Protein AF-T1AAR4-F1 (afdb_monomer_lite)

Organism: NCBI:txid410659

Sequence (119 aa):
MTLEQSAVFPPRRPWPDDFPPVAIHADESRVKQHPAYPAAKSGDADAALQLVQDTLALSAVESLRRLLGTARPVLVSAHALEQVGVNAIPEALADELGQLLDLPVDSSVVQTNVVSHTS

Secondary structure (DSSP, 8-state):
--------PPPPPPPPTTPPPPP--S-HHHHHTSTTHHHHHTT-HHHHHHHHHHH--HHHHHHHHHHHTT--PPEE--EEEETTEE--HHHHHHHHHHHHHT--EE---EE--------

Foldseek 3Di:
DDDDDPDDDDDDDDDPPPHFDDFDQFDPVLLCPDPLNVVLQLPDQVSLLVSCVVTGDPVSLVVVLVSCPPNADEQEFAWEQDPRHINNNSVSNSVVSCVSNVHHYDDPDYDDDPPPPDD

Radius of gyration: 17.45 Å; chains: 1; bounding box: 30×52×43 Å

pLDDT: mean 82.63, std 16.76, range [38.75, 97.94]

Structure (mmCIF, N/CA/C/O backbone):
data_AF-T1AAR4-F1
#
_entry.id   AF-T1AAR4-F1
#
loop_
_atom_site.group_PDB
_atom_site.id
_atom_site.type_symbol
_atom_site.label_atom_id
_atom_site.label_alt_id
_atom_site.label_comp_id
_atom_site.label_asym_id
_atom_site.label_entity_id
_atom_site.label_seq_id
_atom_site.pdbx_PDB_ins_code
_atom_site.Cartn_x
_atom_site.Cartn_y
_atom_site.Cartn_z
_atom_site.occupancy
_atom_site.B_iso_or_equiv
_atom_site.auth_seq_id
_atom_site.auth_comp_id
_atom_site.auth_asym_id
_atom_site.auth_atom_id
_atom_site.pdbx_PDB_model_num
ATOM 1 N N . MET A 1 1 ? -4.392 41.352 -30.023 1.00 38.75 1 MET A N 1
ATOM 2 C CA . MET A 1 1 ? -5.037 41.412 -28.697 1.00 38.75 1 MET A CA 1
ATOM 3 C C . MET A 1 1 ? -5.198 39.974 -28.242 1.00 38.75 1 MET A C 1
ATOM 5 O O . MET A 1 1 ? -6.106 39.298 -28.701 1.00 38.75 1 MET A O 1
ATOM 9 N N . THR A 1 2 ? -4.216 39.467 -27.501 1.00 40.66 2 THR A N 1
ATOM 10 C CA . THR A 1 2 ? -4.139 38.058 -27.092 1.00 40.66 2 THR A CA 1
ATOM 11 C C . THR A 1 2 ? -4.799 37.941 -25.725 1.00 40.66 2 THR A C 1
ATOM 13 O O . THR A 1 2 ? -4.446 38.690 -24.818 1.00 40.66 2 THR A O 1
ATOM 16 N N . LEU A 1 3 ? -5.806 37.079 -25.599 1.00 48.31 3 LEU A N 1
ATOM 17 C CA . LEU A 1 3 ? -6.459 36.801 -24.324 1.00 48.31 3 LEU A CA 1
ATOM 18 C C . LEU A 1 3 ? -5.558 35.851 -23.529 1.00 48.31 3 LEU A C 1
ATOM 20 O O . LEU A 1 3 ? -5.436 34.680 -23.877 1.00 48.31 3 LEU A O 1
ATOM 24 N N . GLU A 1 4 ? -4.918 36.372 -22.485 1.00 53.75 4 GLU A N 1
ATOM 25 C CA . GLU A 1 4 ? -4.251 35.575 -21.453 1.00 53.75 4 GLU A CA 1
ATOM 26 C C . GLU A 1 4 ? -5.325 34.773 -20.707 1.00 53.75 4 GLU A C 1
ATOM 28 O O . GLU A 1 4 ? -6.135 35.323 -19.958 1.00 53.75 4 GLU A O 1
ATOM 33 N N . GLN A 1 5 ? -5.383 33.467 -20.954 1.00 53.44 5 GLN A N 1
ATOM 34 C CA . GLN A 1 5 ? -6.289 32.569 -20.251 1.00 53.44 5 GLN A CA 1
ATOM 35 C C . GLN A 1 5 ? -5.655 32.240 -18.893 1.00 53.44 5 GLN A C 1
ATOM 37 O O . GLN A 1 5 ? -4.749 31.415 -18.804 1.00 53.44 5 GLN A O 1
ATOM 42 N N . SER A 1 6 ? -6.082 32.928 -17.832 1.00 56.31 6 SER A N 1
ATOM 43 C CA . SER A 1 6 ? -5.630 32.626 -16.471 1.00 56.31 6 SER A CA 1
ATOM 44 C C . SER A 1 6 ? -6.039 31.199 -16.102 1.00 56.31 6 SER A C 1
ATOM 46 O O . SER A 1 6 ? -7.222 30.860 -16.159 1.00 56.31 6 SER A O 1
ATOM 48 N N . ALA A 1 7 ? -5.072 30.359 -15.729 1.00 62.66 7 ALA A N 1
ATOM 49 C CA . ALA A 1 7 ? -5.337 28.998 -15.282 1.00 62.66 7 ALA A CA 1
ATOM 50 C C . ALA A 1 7 ? -6.224 29.029 -14.026 1.00 62.66 7 ALA A C 1
ATOM 52 O O . ALA A 1 7 ? -5.788 29.420 -12.943 1.00 62.66 7 ALA A O 1
ATOM 53 N N . VAL A 1 8 ? -7.491 28.642 -14.174 1.00 68.94 8 VAL A N 1
ATOM 54 C CA . VAL A 1 8 ? -8.408 28.475 -13.044 1.00 68.94 8 VAL A CA 1
ATOM 55 C C . VAL A 1 8 ? -8.043 27.163 -12.363 1.00 68.94 8 VAL A C 1
ATOM 57 O O . VAL A 1 8 ? -8.395 26.085 -12.836 1.00 68.94 8 VAL A O 1
ATOM 60 N N . PHE A 1 9 ? -7.304 27.241 -11.258 1.00 68.75 9 PHE A N 1
ATOM 61 C CA . PHE A 1 9 ? -7.076 26.069 -10.423 1.00 68.75 9 PHE A CA 1
ATOM 62 C C . PHE A 1 9 ? -8.398 25.654 -9.765 1.00 68.75 9 PHE A C 1
ATOM 64 O O . PHE A 1 9 ? -9.102 26.515 -9.226 1.00 68.75 9 PHE A O 1
ATOM 71 N N . PRO A 1 10 ? -8.752 24.358 -9.768 1.00 70.50 10 PRO A N 1
ATOM 72 C CA . PRO A 1 10 ? -9.908 23.893 -9.019 1.00 70.50 10 PRO A CA 1
ATOM 73 C C . PRO A 1 10 ? -9.718 24.232 -7.527 1.00 70.50 10 PRO A C 1
ATOM 75 O O . PRO A 1 10 ? -8.614 24.056 -6.996 1.00 70.50 10 PRO A O 1
ATOM 78 N N . PRO A 1 11 ? -10.759 24.734 -6.837 1.00 78.94 11 PRO A N 1
ATOM 79 C CA . PRO A 1 11 ? -10.653 25.102 -5.432 1.00 78.94 11 PRO A CA 1
ATOM 80 C C . PRO A 1 11 ? -10.297 23.869 -4.596 1.00 78.94 11 PRO A C 1
ATOM 82 O O . PRO A 1 11 ? -11.011 22.866 -4.608 1.00 78.94 11 PRO A O 1
ATOM 85 N N . ARG A 1 12 ? -9.186 23.941 -3.854 1.00 79.25 12 ARG A N 1
ATOM 86 C CA . ARG A 1 12 ? -8.817 22.906 -2.882 1.00 79.25 12 ARG A CA 1
ATOM 87 C C . ARG A 1 12 ? -9.673 23.088 -1.635 1.00 79.25 12 ARG A C 1
ATOM 89 O O . ARG A 1 12 ? -9.711 24.185 -1.080 1.00 79.25 12 ARG A O 1
ATOM 96 N N . ARG A 1 13 ? -10.340 22.030 -1.171 1.00 80.00 13 ARG A N 1
ATOM 97 C CA . ARG A 1 13 ? -10.918 22.041 0.177 1.00 80.00 13 ARG A CA 1
ATOM 98 C C . ARG A 1 13 ? -9.817 21.744 1.197 1.00 80.00 13 ARG A C 1
ATOM 100 O O . ARG A 1 13 ? -9.022 20.839 0.940 1.00 80.00 13 ARG A O 1
ATOM 107 N N . PRO A 1 14 ? -9.751 22.475 2.323 1.00 84.56 14 PRO A N 1
ATOM 108 C CA . PRO A 1 14 ? -8.906 22.060 3.431 1.00 84.56 14 PRO A CA 1
ATOM 109 C C . PRO A 1 14 ? -9.378 20.694 3.938 1.00 84.56 14 PRO A C 1
ATOM 111 O O . PRO A 1 14 ? -10.570 20.377 3.872 1.00 84.56 14 PRO A O 1
ATOM 114 N N . TRP A 1 15 ? -8.437 19.896 4.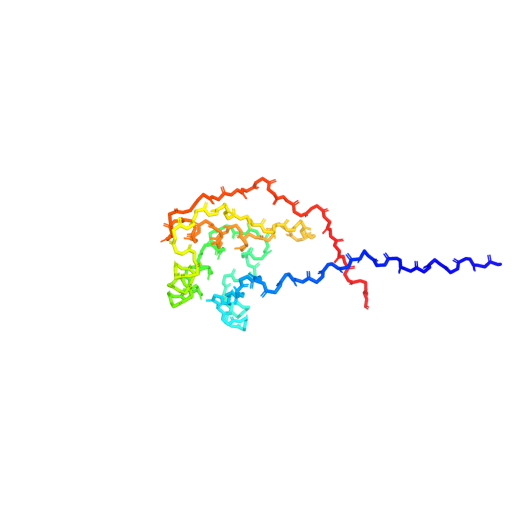433 1.00 86.19 15 TRP A N 1
ATOM 115 C CA . TRP A 1 15 ? -8.783 18.699 5.186 1.00 86.19 15 TRP A CA 1
ATOM 116 C C . TRP A 1 15 ? -9.569 19.107 6.442 1.00 86.19 15 TRP A C 1
ATOM 118 O O . TRP A 1 15 ? -9.231 20.129 7.043 1.00 86.19 15 TRP A O 1
ATOM 128 N N . PRO A 1 16 ? -10.612 18.356 6.826 1.00 89.88 16 PRO A N 1
ATOM 129 C CA . PRO A 1 16 ? -11.253 18.523 8.126 1.00 89.88 16 PRO A CA 1
ATOM 130 C C . PRO A 1 16 ? -10.248 18.375 9.277 1.00 89.88 16 PRO A C 1
ATOM 132 O O . PRO A 1 16 ? -9.262 17.649 9.140 1.00 89.88 16 PRO A O 1
ATOM 135 N N . ASP A 1 17 ? -10.515 19.015 10.418 1.00 89.19 17 ASP A N 1
ATOM 136 C CA . ASP A 1 17 ? -9.656 18.911 11.611 1.00 89.19 17 ASP A CA 1
ATOM 137 C C . ASP A 1 17 ? -9.537 17.463 12.130 1.00 89.19 17 ASP A C 1
ATOM 139 O O . ASP A 1 17 ? -8.547 17.106 12.764 1.00 89.19 17 ASP A O 1
ATOM 143 N N . ASP A 1 18 ? -10.533 16.622 11.843 1.00 87.00 18 ASP A N 1
ATOM 144 C CA . ASP A 1 18 ? -10.610 15.204 12.200 1.00 87.00 18 ASP A CA 1
ATOM 145 C C . ASP A 1 18 ? -10.176 14.258 11.066 1.00 87.00 18 ASP A C 1
ATOM 147 O O . ASP A 1 18 ? -10.440 13.055 11.119 1.00 87.00 18 ASP A O 1
ATOM 151 N N . PHE A 1 19 ? -9.495 14.771 10.035 1.00 84.62 19 PHE A N 1
ATOM 152 C CA . PHE A 1 19 ? -8.971 13.921 8.972 1.00 84.62 19 PHE A CA 1
ATOM 153 C C . PHE A 1 19 ? -7.961 12.899 9.530 1.00 84.62 19 PHE A C 1
ATOM 155 O O . PHE A 1 19 ? -7.034 13.281 10.254 1.00 84.62 19 PHE A O 1
ATOM 162 N N . PRO A 1 20 ? -8.101 11.597 9.211 1.00 81.56 20 PRO A N 1
ATOM 163 C CA . PRO A 1 20 ? -7.227 10.576 9.765 1.00 81.56 20 PRO A CA 1
ATOM 164 C C . PRO A 1 20 ? -5.764 10.772 9.330 1.00 81.56 20 PRO A C 1
ATOM 166 O O . PRO A 1 20 ? -5.494 11.246 8.223 1.00 81.56 20 PRO A O 1
ATOM 169 N N . PRO A 1 21 ? -4.795 10.355 10.163 1.00 82.38 21 PRO A N 1
ATOM 170 C CA . PRO A 1 21 ? -3.393 10.304 9.774 1.00 82.38 21 PRO A CA 1
ATOM 171 C C . PRO A 1 21 ? -3.163 9.537 8.466 1.00 82.38 21 PRO A C 1
ATOM 173 O O . PRO A 1 21 ? -3.767 8.493 8.221 1.00 82.38 21 PRO A O 1
ATOM 176 N N . VAL A 1 22 ? -2.218 10.021 7.660 1.00 84.00 22 VAL A N 1
ATOM 177 C CA . VAL A 1 22 ? -1.740 9.316 6.464 1.00 84.00 22 VAL A CA 1
ATOM 178 C C . VAL A 1 22 ? -0.692 8.280 6.873 1.00 84.00 22 VAL A C 1
ATOM 180 O O . VAL A 1 22 ? 0.253 8.600 7.594 1.00 84.00 22 VAL A O 1
ATOM 183 N N . ALA A 1 23 ? -0.835 7.045 6.388 1.00 84.19 23 ALA A N 1
ATOM 184 C CA . ALA A 1 23 ? 0.139 5.979 6.600 1.00 84.19 23 ALA A CA 1
ATOM 185 C C . ALA A 1 23 ? 1.079 5.847 5.393 1.00 84.19 23 ALA A C 1
ATOM 187 O O . ALA A 1 23 ? 0.633 5.631 4.267 1.00 84.19 23 ALA A O 1
ATOM 188 N N . ILE A 1 24 ? 2.388 5.931 5.637 1.00 87.19 24 ILE A N 1
ATOM 189 C CA . ILE A 1 24 ? 3.422 5.615 4.644 1.00 87.19 24 ILE A CA 1
ATOM 190 C C . ILE A 1 24 ? 3.849 4.164 4.877 1.00 87.19 24 ILE A C 1
ATOM 192 O O . ILE A 1 24 ? 4.398 3.842 5.930 1.00 87.19 24 ILE A O 1
ATOM 196 N N . HIS A 1 25 ? 3.554 3.282 3.921 1.00 88.56 25 HIS A N 1
ATOM 197 C CA . HIS A 1 25 ? 3.744 1.836 4.088 1.00 88.56 25 HIS A CA 1
ATOM 198 C C . HIS A 1 25 ? 5.181 1.357 3.846 1.00 88.56 25 HIS A C 1
ATOM 200 O O . HIS A 1 25 ? 5.560 0.291 4.329 1.00 88.56 25 HIS A O 1
ATOM 206 N N . ALA A 1 26 ? 5.965 2.138 3.102 1.00 89.06 26 ALA A N 1
ATOM 207 C CA . ALA A 1 26 ? 7.339 1.832 2.740 1.00 89.06 26 ALA A CA 1
ATOM 208 C C . ALA A 1 26 ? 8.127 3.119 2.467 1.00 89.06 26 ALA A C 1
ATOM 210 O O . ALA A 1 26 ? 7.559 4.148 2.099 1.00 89.06 26 ALA A O 1
ATOM 211 N N . ASP A 1 27 ? 9.447 3.042 2.619 1.00 90.56 27 ASP A N 1
ATOM 212 C CA . ASP A 1 27 ? 10.355 4.085 2.149 1.00 90.56 27 ASP A CA 1
ATOM 213 C C . ASP A 1 27 ? 10.317 4.185 0.614 1.00 90.56 27 ASP A C 1
ATOM 215 O O . ASP A 1 27 ? 10.426 3.179 -0.092 1.00 90.56 27 ASP A O 1
ATOM 219 N N . GLU A 1 28 ? 10.187 5.405 0.092 1.00 91.88 28 GLU A N 1
ATOM 220 C CA . GLU A 1 28 ? 10.050 5.646 -1.348 1.00 91.88 28 GLU A CA 1
ATOM 221 C C . GLU A 1 28 ? 11.288 5.180 -2.130 1.00 91.88 28 GLU A C 1
ATOM 223 O O . GLU A 1 28 ? 11.165 4.607 -3.217 1.00 91.88 28 GLU A O 1
ATOM 228 N N . SER A 1 29 ? 12.486 5.398 -1.578 1.00 93.00 29 SER A N 1
ATOM 229 C CA . SER A 1 29 ? 13.738 5.008 -2.225 1.00 93.00 29 SER A CA 1
ATOM 230 C C . SER A 1 29 ? 13.843 3.489 -2.334 1.00 93.00 29 SER A C 1
ATOM 232 O O . SER A 1 29 ? 14.207 2.978 -3.393 1.00 93.00 29 SER A O 1
ATOM 234 N N . ARG A 1 30 ? 13.464 2.753 -1.283 1.00 92.94 30 ARG A N 1
ATOM 235 C CA . ARG A 1 30 ? 13.404 1.284 -1.301 1.00 92.94 30 ARG A CA 1
ATOM 236 C C . ARG A 1 30 ? 12.455 0.763 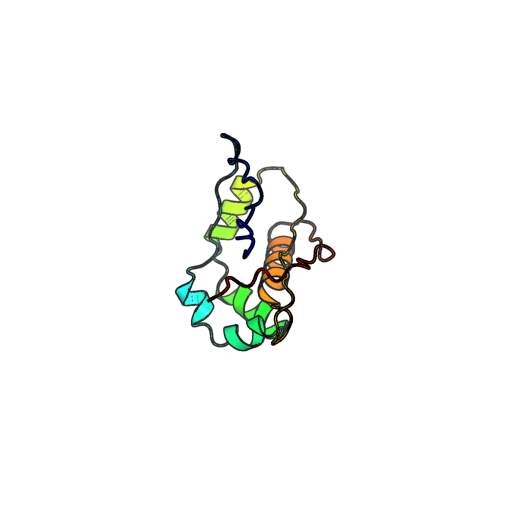-2.380 1.00 92.94 30 ARG A C 1
ATOM 238 O O . ARG A 1 30 ? 12.831 -0.154 -3.103 1.00 92.94 30 ARG A O 1
ATOM 245 N N . VAL A 1 31 ? 11.263 1.348 -2.511 1.00 94.25 31 VAL A N 1
ATOM 246 C CA . VAL A 1 31 ? 10.288 0.946 -3.542 1.00 94.25 31 VAL A CA 1
ATOM 247 C C . VAL A 1 31 ? 10.854 1.188 -4.943 1.00 94.25 31 VAL A C 1
ATOM 249 O O . VAL A 1 31 ? 10.832 0.290 -5.779 1.00 94.25 31 VAL A O 1
ATOM 252 N N . LYS 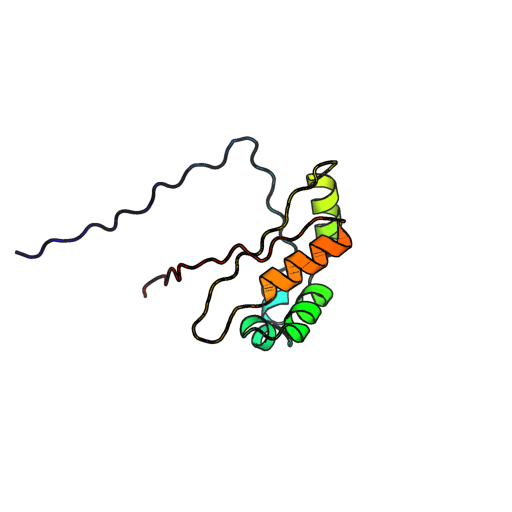A 1 32 ? 11.419 2.375 -5.197 1.00 93.12 32 LYS A N 1
ATOM 253 C CA . LYS A 1 32 ? 11.951 2.751 -6.518 1.00 93.12 32 LYS A CA 1
ATOM 254 C C . LYS A 1 32 ? 13.196 1.969 -6.939 1.00 93.12 32 LYS A C 1
ATOM 256 O O . LYS A 1 32 ? 13.425 1.799 -8.132 1.00 93.12 32 LYS A O 1
ATOM 261 N N . GLN A 1 33 ? 14.011 1.525 -5.985 1.00 96.19 33 GLN A N 1
ATOM 262 C CA . GLN A 1 33 ? 15.226 0.747 -6.256 1.00 96.19 33 GLN A CA 1
ATOM 263 C C . GLN A 1 33 ? 14.963 -0.760 -6.388 1.00 96.19 33 GLN A C 1
ATOM 265 O O . GLN A 1 33 ? 15.882 -1.514 -6.708 1.00 96.19 33 GLN A O 1
ATOM 270 N N . HIS A 1 34 ? 13.734 -1.216 -6.142 1.00 97.75 34 HIS A N 1
ATOM 271 C CA . HIS A 1 34 ? 13.397 -2.630 -6.209 1.00 97.75 34 HIS A CA 1
ATOM 272 C C . HIS A 1 34 ? 13.483 -3.170 -7.653 1.00 97.75 34 HIS A C 1
ATOM 274 O O . HIS A 1 34 ? 12.962 -2.528 -8.568 1.00 97.75 34 HIS A O 1
ATOM 280 N N . PRO A 1 35 ? 14.055 -4.369 -7.892 1.00 97.56 35 PRO A N 1
ATOM 281 C CA . PRO A 1 35 ? 14.204 -4.920 -9.244 1.00 97.56 35 PRO A CA 1
ATOM 282 C C . PRO A 1 35 ? 12.889 -5.078 -10.018 1.00 97.56 35 PRO A C 1
ATOM 284 O O . PRO A 1 35 ? 12.870 -4.909 -11.234 1.00 97.56 35 PRO A O 1
ATOM 287 N N . ALA A 1 36 ? 11.787 -5.369 -9.320 1.00 97.38 36 ALA A N 1
ATOM 288 C CA . ALA A 1 36 ? 10.464 -5.523 -9.930 1.00 97.38 36 ALA A CA 1
ATOM 289 C C . ALA A 1 36 ? 9.776 -4.182 -10.258 1.00 97.38 36 ALA A C 1
ATOM 291 O O . ALA A 1 36 ? 8.794 -4.162 -10.997 1.00 97.38 36 ALA A O 1
ATOM 292 N N . TYR A 1 37 ? 10.286 -3.054 -9.742 1.00 95.56 37 TYR A N 1
ATOM 293 C CA . TYR A 1 37 ? 9.644 -1.744 -9.879 1.00 95.56 37 TYR A CA 1
ATOM 294 C C . TYR A 1 37 ? 9.386 -1.326 -11.335 1.00 95.56 37 TYR A C 1
ATOM 296 O O . TYR A 1 37 ? 8.262 -0.915 -11.620 1.00 95.56 37 TYR A O 1
ATOM 304 N N . PRO A 1 38 ? 10.342 -1.447 -12.283 1.00 94.56 38 PRO A N 1
ATOM 305 C CA . PRO A 1 38 ? 10.100 -1.025 -13.662 1.00 94.56 38 PRO A CA 1
ATOM 306 C C . PRO A 1 38 ? 8.968 -1.810 -14.336 1.00 94.56 38 PRO A C 1
ATOM 308 O O . PR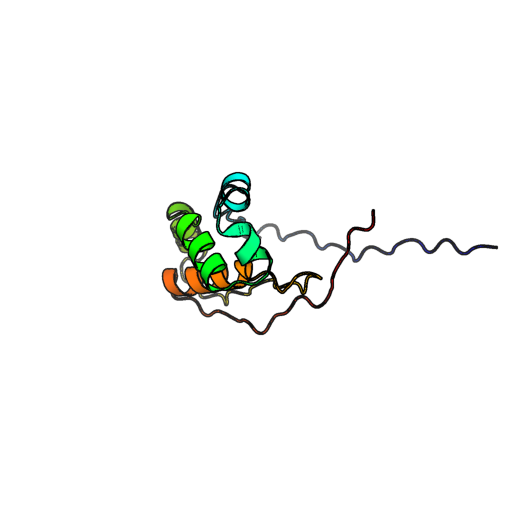O A 1 38 ? 8.106 -1.201 -14.964 1.00 94.56 38 PRO A O 1
ATOM 311 N N . ALA A 1 39 ? 8.942 -3.137 -14.161 1.00 94.56 39 ALA A N 1
ATOM 312 C CA . ALA A 1 39 ? 7.917 -4.007 -14.737 1.00 94.56 39 ALA A CA 1
ATOM 313 C C . ALA A 1 39 ? 6.542 -3.757 -14.094 1.00 94.56 39 ALA A C 1
ATOM 315 O O . ALA A 1 39 ? 5.548 -3.571 -14.798 1.00 94.56 39 ALA A O 1
ATOM 316 N N . ALA A 1 40 ? 6.499 -3.641 -12.764 1.00 94.00 40 ALA A N 1
ATOM 317 C CA . ALA A 1 40 ? 5.287 -3.305 -12.021 1.00 94.00 40 ALA A CA 1
ATOM 318 C C . ALA A 1 40 ? 4.698 -1.954 -12.461 1.00 94.00 40 ALA A C 1
ATOM 320 O O . ALA A 1 40 ? 3.497 -1.819 -12.707 1.00 94.00 40 ALA A O 1
ATOM 321 N N . LYS A 1 41 ? 5.565 -0.947 -12.623 1.00 90.69 41 LYS A N 1
ATOM 322 C CA . LYS A 1 41 ? 5.189 0.400 -13.060 1.00 90.69 41 LYS A CA 1
ATOM 323 C C . LYS A 1 41 ? 4.674 0.424 -14.502 1.00 90.69 41 LYS A C 1
ATOM 325 O O . LYS A 1 41 ? 3.831 1.259 -14.815 1.00 90.69 41 LYS A O 1
ATOM 330 N N . SER A 1 42 ? 5.134 -0.494 -15.355 1.00 89.88 42 SER A N 1
ATOM 331 C CA . SER A 1 42 ? 4.618 -0.680 -16.717 1.00 89.88 42 SER A CA 1
ATOM 332 C C . SER A 1 42 ? 3.375 -1.578 -16.807 1.00 89.88 42 SER A C 1
ATOM 334 O O . SER A 1 42 ? 2.829 -1.727 -17.897 1.00 89.88 42 SER A O 1
ATOM 336 N N . GLY A 1 43 ? 2.916 -2.156 -15.691 1.00 89.38 43 GLY A N 1
ATOM 337 C CA . GLY A 1 43 ? 1.672 -2.931 -15.616 1.00 89.38 43 GLY A CA 1
ATOM 338 C C . GLY A 1 43 ? 1.812 -4.446 -15.482 1.00 89.38 43 GLY A C 1
ATOM 339 O O . GLY A 1 43 ? 0.823 -5.152 -15.652 1.00 89.38 43 GLY A O 1
ATOM 340 N N . ASP A 1 44 ? 3.002 -4.962 -15.176 1.00 93.25 44 ASP A N 1
ATOM 341 C CA . ASP A 1 44 ? 3.180 -6.376 -14.835 1.00 93.25 44 ASP A CA 1
ATOM 342 C C . ASP A 1 44 ? 2.622 -6.652 -13.426 1.00 93.25 44 ASP A C 1
ATOM 344 O O . ASP A 1 44 ? 3.135 -6.138 -12.427 1.00 93.25 44 ASP A O 1
ATOM 348 N N . ALA A 1 45 ? 1.544 -7.438 -13.358 1.00 92.00 45 ALA A N 1
ATOM 349 C CA . ALA A 1 45 ? 0.835 -7.738 -12.117 1.00 92.00 45 ALA A CA 1
ATOM 350 C C . ALA A 1 45 ? 1.651 -8.623 -11.159 1.00 92.00 45 ALA A C 1
ATOM 352 O O . ALA A 1 45 ? 1.634 -8.378 -9.953 1.00 92.00 45 ALA A O 1
ATOM 353 N N . ASP A 1 46 ? 2.406 -9.597 -11.677 1.00 96.44 46 ASP A N 1
ATOM 354 C CA . ASP A 1 46 ? 3.232 -10.486 -10.851 1.00 96.44 46 ASP A CA 1
ATOM 355 C C . ASP A 1 46 ? 4.401 -9.700 -10.244 1.00 96.44 46 ASP A C 1
ATOM 357 O O . ASP A 1 46 ? 4.685 -9.799 -9.048 1.00 96.44 46 ASP A O 1
ATOM 361 N N . ALA A 1 47 ? 5.032 -8.837 -11.046 1.00 97.38 47 ALA A N 1
ATOM 362 C CA . ALA A 1 47 ? 6.067 -7.928 -10.567 1.00 97.38 47 ALA A CA 1
ATOM 363 C C . ALA A 1 47 ? 5.524 -6.923 -9.536 1.00 97.38 47 ALA A C 1
ATOM 365 O O . ALA A 1 47 ? 6.228 -6.579 -8.583 1.00 97.38 47 ALA A O 1
ATOM 366 N N . ALA A 1 48 ? 4.287 -6.444 -9.710 1.00 95.75 48 ALA A N 1
ATOM 367 C CA . ALA A 1 48 ? 3.637 -5.540 -8.766 1.00 95.75 48 ALA A CA 1
ATOM 368 C C . ALA A 1 48 ? 3.329 -6.226 -7.432 1.00 95.75 48 ALA A C 1
ATOM 370 O O . ALA A 1 48 ? 3.646 -5.663 -6.383 1.00 95.75 48 ALA A O 1
ATOM 371 N N . LEU A 1 49 ? 2.789 -7.447 -7.461 1.00 96.44 49 LEU A N 1
ATOM 372 C CA . LEU A 1 49 ? 2.556 -8.237 -6.255 1.00 96.44 49 LEU A CA 1
ATOM 373 C C . LEU A 1 49 ? 3.868 -8.511 -5.517 1.00 96.44 49 LEU A C 1
ATOM 375 O O . LEU A 1 49 ? 3.961 -8.247 -4.319 1.00 96.44 49 LEU A O 1
ATOM 379 N N . GLN A 1 50 ? 4.904 -8.952 -6.237 1.00 97.94 50 GLN A N 1
ATOM 380 C CA . GLN A 1 50 ? 6.218 -9.190 -5.646 1.00 97.94 50 GLN A CA 1
ATOM 381 C C . GLN A 1 50 ? 6.788 -7.915 -5.009 1.00 97.94 50 GLN A C 1
ATOM 383 O O . GLN A 1 50 ? 7.230 -7.939 -3.863 1.00 97.94 50 GLN A O 1
ATOM 388 N N . LEU A 1 51 ? 6.735 -6.781 -5.718 1.00 97.69 51 LEU A N 1
ATOM 389 C CA . LEU A 1 51 ? 7.169 -5.490 -5.184 1.00 97.69 51 LEU A CA 1
ATOM 390 C C . LEU A 1 51 ? 6.445 -5.142 -3.878 1.00 97.69 51 LEU A C 1
ATOM 392 O O . LEU A 1 51 ? 7.087 -4.708 -2.921 1.00 97.69 51 LEU A O 1
ATOM 396 N N . VAL A 1 52 ? 5.120 -5.291 -3.844 1.00 97.00 52 VAL A N 1
ATOM 397 C CA . VAL A 1 52 ? 4.304 -4.972 -2.668 1.00 97.00 52 VAL A CA 1
ATOM 398 C C . VAL A 1 52 ? 4.673 -5.884 -1.504 1.00 97.00 52 VAL A C 1
ATOM 400 O O . VAL A 1 52 ? 4.964 -5.378 -0.424 1.00 97.00 52 VAL A O 1
ATOM 403 N N . GLN A 1 53 ? 4.747 -7.196 -1.717 1.00 95.88 53 GLN A N 1
ATOM 404 C CA . GLN A 1 53 ? 5.096 -8.153 -0.664 1.00 95.88 53 GLN A CA 1
ATOM 405 C C . GLN A 1 53 ? 6.507 -7.916 -0.103 1.00 95.88 53 GLN A C 1
ATOM 407 O O . GLN A 1 53 ? 6.714 -8.001 1.107 1.00 95.88 53 GLN A O 1
ATOM 412 N N . ASP A 1 54 ? 7.459 -7.524 -0.953 1.00 96.81 54 ASP A N 1
ATOM 413 C CA . ASP A 1 54 ? 8.843 -7.257 -0.548 1.00 96.81 54 ASP A CA 1
ATOM 414 C C . ASP A 1 54 ? 9.024 -5.893 0.151 1.00 96.81 54 ASP A C 1
ATOM 416 O O . ASP A 1 54 ? 10.046 -5.655 0.812 1.00 96.81 54 ASP A O 1
ATOM 420 N N . THR A 1 55 ? 8.071 -4.963 0.016 1.00 96.50 55 THR A N 1
ATOM 421 C CA . THR A 1 55 ? 8.204 -3.581 0.521 1.00 96.50 55 THR A CA 1
ATOM 422 C C . THR A 1 55 ? 7.195 -3.194 1.597 1.00 96.50 55 THR A C 1
ATOM 424 O O . THR A 1 55 ? 7.512 -2.326 2.413 1.00 96.50 55 THR A O 1
ATOM 427 N N . LEU A 1 56 ? 6.031 -3.842 1.660 1.00 95.38 56 LEU A N 1
ATOM 428 C CA . LEU A 1 56 ? 4.980 -3.558 2.631 1.00 95.38 56 LEU A CA 1
ATOM 429 C C . LEU A 1 56 ? 5.451 -3.880 4.053 1.00 95.38 56 LEU A C 1
ATOM 431 O O . LEU A 1 56 ? 5.619 -5.035 4.444 1.00 95.38 56 LEU A O 1
ATOM 435 N N . ALA A 1 57 ? 5.657 -2.840 4.862 1.00 91.25 57 ALA A N 1
ATOM 436 C CA . ALA A 1 57 ? 6.078 -3.025 6.241 1.00 91.25 57 ALA A CA 1
ATOM 437 C C . ALA A 1 57 ? 4.922 -3.549 7.106 1.00 91.25 57 ALA A C 1
ATOM 439 O O . ALA A 1 57 ? 3.862 -2.927 7.190 1.00 91.25 57 ALA A O 1
ATOM 440 N N . LEU A 1 58 ? 5.160 -4.630 7.855 1.00 89.75 58 LEU A N 1
ATOM 441 C CA . LEU A 1 58 ? 4.179 -5.168 8.806 1.00 89.75 58 LEU A CA 1
ATOM 442 C C . LEU A 1 58 ? 3.709 -4.108 9.820 1.00 89.75 58 LEU A C 1
ATOM 444 O O . LEU A 1 58 ? 2.524 -4.015 10.128 1.00 89.75 58 LEU A O 1
ATOM 448 N N . SER A 1 59 ? 4.617 -3.246 10.284 1.00 90.56 59 SER A N 1
ATOM 449 C CA . SER A 1 59 ? 4.292 -2.143 11.198 1.00 90.56 59 SER A CA 1
ATOM 450 C C . SER A 1 59 ? 3.319 -1.122 10.594 1.00 90.56 59 SER A C 1
ATOM 452 O O . SER A 1 59 ? 2.532 -0.513 11.329 1.00 90.56 59 SER A O 1
ATOM 454 N N . ALA A 1 60 ? 3.331 -0.940 9.271 1.00 90.88 60 ALA A N 1
ATOM 455 C CA . ALA A 1 60 ? 2.364 -0.101 8.577 1.00 90.88 60 ALA A CA 1
ATOM 456 C C . ALA A 1 60 ? 0.984 -0.768 8.536 1.00 90.88 60 ALA A C 1
ATOM 458 O O . ALA A 1 60 ? -0.009 -0.110 8.843 1.00 90.88 60 ALA A O 1
ATOM 459 N N . VAL A 1 61 ? 0.925 -2.076 8.265 1.00 93.62 61 VAL A N 1
ATOM 460 C CA . VAL A 1 61 ? -0.323 -2.863 8.296 1.00 93.62 61 VAL A CA 1
ATOM 461 C C . VAL A 1 61 ? -0.951 -2.833 9.693 1.00 93.62 61 VAL A C 1
ATOM 463 O O . VAL A 1 61 ? -2.142 -2.568 9.840 1.00 93.62 61 VAL A O 1
ATOM 466 N N . GLU A 1 62 ? -0.155 -3.012 10.747 1.00 92.81 62 GLU A N 1
ATOM 467 C CA . GLU A 1 62 ? -0.629 -2.900 12.131 1.00 92.81 62 GLU A CA 1
ATOM 468 C C . GLU A 1 62 ? -1.118 -1.490 12.479 1.00 92.81 62 GLU A C 1
ATOM 470 O O . GLU A 1 62 ? -2.105 -1.325 13.202 1.00 92.81 62 GLU A O 1
ATOM 475 N N . SER A 1 63 ? -0.435 -0.460 11.976 1.00 91.44 63 SER A N 1
ATOM 476 C CA . SER A 1 63 ? -0.841 0.932 12.178 1.00 91.44 63 SER A CA 1
ATOM 477 C C . SER A 1 63 ? -2.166 1.232 11.485 1.00 91.44 63 SER A C 1
ATOM 479 O O . SER A 1 63 ? -3.036 1.844 12.102 1.00 91.44 63 SER A O 1
ATOM 481 N N . LEU A 1 64 ? -2.361 0.729 10.263 1.00 92.62 64 LEU A N 1
ATOM 482 C CA . LEU A 1 64 ? -3.640 0.791 9.557 1.00 92.62 64 LEU A CA 1
ATOM 483 C C . LEU A 1 64 ? -4.733 0.043 10.321 1.00 92.62 64 LEU A C 1
ATOM 485 O O . LEU A 1 64 ? -5.807 0.591 10.535 1.00 92.62 64 LEU A O 1
ATOM 489 N N . ARG A 1 65 ? -4.455 -1.160 10.830 1.00 93.25 65 ARG A N 1
ATOM 490 C CA . ARG A 1 65 ? -5.422 -1.920 11.636 1.00 93.25 65 ARG A CA 1
ATOM 491 C C . ARG A 1 65 ? -5.875 -1.152 12.881 1.00 93.25 65 ARG A C 1
ATOM 493 O O . ARG A 1 65 ? -7.061 -1.149 13.200 1.00 93.25 65 ARG A O 1
ATOM 500 N N . ARG A 1 66 ? -4.951 -0.470 13.570 1.00 92.38 66 ARG A N 1
ATOM 501 C CA . ARG A 1 66 ? -5.280 0.405 14.712 1.00 92.38 66 ARG A CA 1
ATOM 502 C C . ARG A 1 66 ? -6.087 1.632 14.293 1.00 92.38 66 ARG A C 1
ATOM 504 O O . ARG A 1 66 ? -7.025 1.984 14.998 1.00 92.38 66 ARG A O 1
ATOM 511 N N . LEU A 1 67 ? -5.725 2.259 13.174 1.00 90.56 67 LEU A N 1
ATOM 512 C CA . LEU A 1 67 ? -6.427 3.421 12.625 1.00 90.56 67 LEU A CA 1
ATOM 513 C C . LEU A 1 67 ? -7.880 3.082 12.268 1.00 90.56 67 LEU A C 1
ATOM 515 O O . LEU A 1 67 ? -8.787 3.850 12.569 1.00 90.56 67 LEU A O 1
ATOM 519 N N . LEU A 1 68 ? -8.091 1.927 11.638 1.00 91.62 68 LEU A N 1
ATOM 520 C CA . LEU A 1 68 ? -9.404 1.466 11.197 1.00 91.62 68 LEU A CA 1
ATOM 521 C C . LEU A 1 68 ? -10.306 1.072 12.371 1.00 91.62 68 LEU A C 1
ATOM 523 O O . LEU A 1 68 ? -11.514 1.299 12.322 1.00 91.62 68 LEU A O 1
ATOM 527 N N . GLY A 1 69 ? -9.744 0.489 13.433 1.00 91.81 69 GLY A N 1
ATOM 528 C CA . GLY A 1 69 ? -10.523 0.022 14.577 1.00 91.81 69 GLY A CA 1
ATOM 529 C C . GLY A 1 69 ? -11.569 -1.013 14.150 1.00 91.81 69 GLY A C 1
ATOM 530 O O . GLY A 1 69 ? -11.223 -2.126 13.763 1.00 91.81 69 GLY A O 1
ATOM 531 N N . THR A 1 70 ? -12.852 -0.653 14.233 1.00 93.00 70 THR A N 1
ATOM 532 C CA . THR A 1 70 ? -13.983 -1.490 13.785 1.00 93.00 70 THR A CA 1
ATOM 533 C C . THR A 1 70 ? -14.536 -1.094 12.415 1.00 93.00 70 THR A C 1
ATOM 535 O O . THR A 1 70 ? -15.462 -1.742 11.921 1.00 93.00 70 THR A O 1
ATOM 538 N N . ALA A 1 71 ? -14.008 -0.033 11.800 1.00 92.19 71 ALA A N 1
ATOM 539 C CA . ALA A 1 71 ? -14.440 0.416 10.488 1.00 92.19 71 ALA A CA 1
ATOM 540 C C . ALA A 1 71 ? -14.064 -0.607 9.409 1.00 92.19 71 ALA A C 1
ATOM 542 O O . ALA A 1 71 ? -12.995 -1.216 9.450 1.00 92.19 71 ALA A O 1
ATOM 543 N N . ARG A 1 72 ? -14.940 -0.756 8.411 1.00 93.56 72 ARG A N 1
ATOM 544 C CA . ARG A 1 72 ? -14.721 -1.607 7.233 1.00 93.56 72 ARG A CA 1
ATOM 545 C C . ARG A 1 72 ? -14.851 -0.789 5.948 1.00 93.56 72 ARG A C 1
ATOM 547 O O . ARG A 1 72 ? -15.870 -0.896 5.266 1.00 93.56 72 ARG A O 1
ATOM 554 N N . PRO A 1 73 ? -13.892 0.106 5.664 1.00 92.81 73 PRO A N 1
ATOM 555 C CA . PRO A 1 73 ? -13.925 0.889 4.440 1.00 92.81 73 PRO A CA 1
ATOM 556 C C . PRO A 1 73 ? -13.686 0.004 3.216 1.00 92.81 73 PRO A C 1
ATOM 558 O O . PRO A 1 73 ? -13.110 -1.078 3.314 1.00 92.81 73 PRO A O 1
ATOM 561 N N . VAL A 1 74 ? -14.098 0.516 2.061 1.00 93.62 74 VAL A N 1
ATOM 562 C CA . VAL A 1 74 ? -13.716 -0.031 0.759 1.00 93.62 74 VAL A CA 1
ATOM 563 C C . VAL A 1 74 ? -12.369 0.564 0.369 1.00 93.62 74 VAL A C 1
ATOM 565 O O . VAL A 1 74 ? -12.203 1.786 0.386 1.00 93.62 74 VAL A O 1
ATOM 568 N N . LEU A 1 75 ? -11.406 -0.296 0.052 1.00 92.62 75 LEU A N 1
ATOM 569 C CA . LEU A 1 75 ? -10.123 0.111 -0.501 1.00 92.62 75 LEU A CA 1
ATOM 570 C C . LEU A 1 75 ? -10.303 0.425 -1.982 1.00 92.62 75 LEU A C 1
ATOM 572 O O . LEU A 1 75 ? -10.889 -0.359 -2.722 1.00 92.62 75 LEU A O 1
ATOM 576 N N . VAL A 1 76 ? -9.792 1.576 -2.400 1.00 89.44 76 VAL A N 1
ATOM 577 C CA . VAL A 1 76 ? -9.864 2.032 -3.786 1.00 89.44 76 VAL A CA 1
ATOM 578 C C . VAL A 1 76 ? -8.456 2.323 -4.268 1.00 89.44 76 VAL A C 1
ATOM 580 O O . VAL A 1 76 ? -7.692 3.023 -3.598 1.00 89.44 76 VAL A O 1
ATOM 583 N N . SER A 1 77 ? -8.121 1.804 -5.440 1.00 85.56 77 SER A N 1
ATOM 584 C CA . SER A 1 77 ? -6.823 1.975 -6.067 1.00 85.56 77 SER A CA 1
ATOM 585 C C . SER A 1 77 ? -6.856 3.135 -7.072 1.00 85.56 77 SER A C 1
ATOM 587 O O . SER A 1 77 ? -7.697 3.218 -7.963 1.00 85.56 77 SER A O 1
ATOM 589 N N . ALA A 1 78 ? -5.935 4.090 -6.930 1.00 72.62 78 ALA A N 1
ATOM 590 C CA . ALA A 1 78 ? -5.841 5.229 -7.843 1.00 72.62 78 ALA A CA 1
ATOM 591 C C . ALA A 1 78 ? -5.049 4.842 -9.105 1.00 72.62 78 ALA A C 1
ATOM 593 O O . ALA A 1 78 ? -3.868 5.168 -9.238 1.00 72.62 78 ALA A O 1
ATOM 594 N N . HIS A 1 79 ? -5.684 4.120 -10.028 1.00 68.31 79 HIS A N 1
ATOM 595 C CA . HIS A 1 79 ? -5.075 3.766 -11.311 1.00 68.31 79 HIS A CA 1
ATOM 596 C C . HIS A 1 79 ? -5.128 4.928 -12.293 1.00 68.31 79 HIS A C 1
ATOM 598 O O . HIS A 1 79 ? -6.211 5.357 -12.685 1.00 68.31 79 HIS A O 1
ATOM 604 N N . ALA A 1 80 ? -3.962 5.402 -12.732 1.00 60.16 80 ALA A N 1
ATOM 605 C CA . ALA A 1 80 ? -3.839 6.317 -13.860 1.00 60.16 80 ALA A CA 1
ATOM 606 C C . ALA A 1 80 ? -3.410 5.541 -15.115 1.00 60.16 80 ALA A C 1
ATOM 608 O O . ALA A 1 80 ? -2.497 4.715 -15.067 1.00 60.16 80 ALA A O 1
ATOM 609 N N . LEU A 1 81 ? -4.056 5.823 -16.247 1.00 55.94 81 LEU A N 1
ATOM 610 C CA . LEU A 1 81 ? -3.596 5.381 -17.566 1.00 55.94 81 LEU A CA 1
ATOM 611 C C . LEU A 1 81 ? -2.317 6.153 -17.929 1.00 55.94 81 LEU A C 1
ATOM 613 O O . LEU A 1 81 ? -2.374 7.362 -18.149 1.00 55.94 81 LEU A O 1
ATOM 617 N N . GLU A 1 82 ? -1.165 5.481 -17.995 1.00 55.62 82 GLU A N 1
ATOM 618 C CA . GLU A 1 82 ? 0.103 6.078 -18.434 1.00 55.62 82 GLU A CA 1
ATOM 619 C C . GLU A 1 82 ? 0.437 5.652 -19.877 1.00 55.62 82 GLU A C 1
ATOM 621 O O . GLU A 1 82 ? -0.031 4.632 -20.378 1.00 55.62 82 GLU A O 1
ATOM 626 N N . GLN A 1 83 ? 1.264 6.441 -20.574 1.00 49.78 83 GLN A N 1
ATOM 627 C CA . GLN A 1 83 ? 1.638 6.206 -21.983 1.00 49.78 83 GLN A CA 1
ATOM 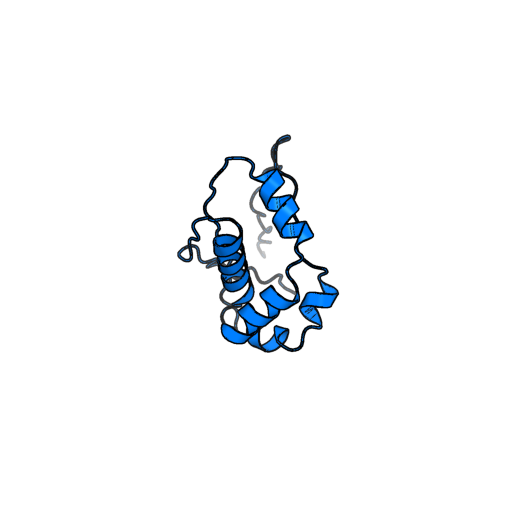628 C C . GLN A 1 83 ? 2.353 4.858 -22.222 1.00 49.78 83 GLN A C 1
ATOM 630 O O . GLN A 1 83 ? 2.390 4.384 -23.354 1.00 49.78 83 GLN A O 1
ATOM 635 N N . VAL A 1 84 ? 2.936 4.263 -21.175 1.00 53.59 84 VAL A N 1
ATOM 636 C CA . VAL A 1 84 ? 3.770 3.044 -21.228 1.00 53.59 84 VAL A CA 1
ATOM 637 C C . VAL A 1 84 ? 3.003 1.796 -20.752 1.00 53.59 84 VAL A C 1
ATOM 639 O O . VAL A 1 84 ? 3.462 0.679 -20.964 1.00 53.59 84 VAL A O 1
ATOM 642 N N . GLY A 1 85 ? 1.822 1.970 -20.151 1.00 63.50 85 GLY A N 1
ATOM 643 C CA . GLY A 1 85 ? 1.027 0.909 -19.532 1.00 63.50 85 GLY A CA 1
ATOM 644 C C . GLY A 1 85 ? 0.183 1.446 -18.373 1.00 63.50 85 GLY A C 1
ATOM 645 O O . GLY A 1 85 ? 0.259 2.625 -18.028 1.00 63.50 85 GLY A O 1
ATOM 646 N N . VAL A 1 86 ? -0.642 0.595 -17.764 1.00 78.00 86 VAL A N 1
ATOM 647 C CA . VAL A 1 86 ? -1.362 0.944 -16.528 1.00 78.00 86 VAL A CA 1
ATOM 648 C C . VAL A 1 86 ? -0.473 0.552 -15.356 1.00 78.00 86 VAL A C 1
ATOM 650 O O . VAL A 1 86 ? -0.137 -0.615 -15.220 1.00 78.00 86 VAL A O 1
ATOM 653 N N . ASN A 1 87 ? -0.077 1.508 -14.517 1.00 86.88 87 ASN A N 1
ATOM 654 C CA . ASN A 1 87 ? 0.720 1.231 -13.321 1.00 86.88 87 ASN A CA 1
ATOM 655 C C . ASN A 1 87 ? -0.020 0.241 -12.401 1.00 86.88 87 ASN A C 1
ATOM 657 O O . ASN A 1 87 ? -1.016 0.637 -11.808 1.00 86.88 87 ASN A O 1
ATOM 661 N N . ALA A 1 88 ? 0.467 -0.997 -12.255 1.00 90.94 88 ALA A N 1
ATOM 662 C CA . ALA A 1 88 ? -0.221 -2.064 -11.511 1.00 90.94 88 ALA A CA 1
ATOM 663 C C . ALA A 1 88 ? 0.018 -2.023 -9.987 1.00 90.94 88 ALA A C 1
ATOM 665 O O . ALA A 1 88 ? -0.619 -2.752 -9.229 1.00 90.94 88 ALA A O 1
ATOM 666 N N . ILE A 1 89 ? 0.932 -1.165 -9.520 1.00 92.50 89 ILE A N 1
ATOM 667 C CA . ILE A 1 89 ? 1.335 -1.086 -8.107 1.00 92.50 89 ILE A CA 1
ATOM 668 C C . ILE A 1 89 ? 0.158 -0.730 -7.174 1.00 92.50 89 ILE A C 1
ATOM 670 O O . ILE A 1 89 ? 0.040 -1.368 -6.127 1.00 92.50 89 ILE A O 1
ATOM 674 N N . PRO A 1 90 ? -0.712 0.257 -7.488 1.00 90.88 90 PRO A N 1
ATOM 675 C CA . PRO A 1 90 ? -1.832 0.599 -6.614 1.00 90.88 90 PRO A CA 1
ATOM 676 C C . PRO A 1 90 ? -2.852 -0.534 -6.458 1.00 90.88 90 PRO A C 1
ATOM 678 O O . PRO A 1 90 ? -3.365 -0.694 -5.354 1.00 90.88 90 PRO A O 1
ATOM 681 N N . GLU A 1 91 ? -3.128 -1.317 -7.512 1.00 91.25 91 GLU A N 1
ATOM 682 C CA . GLU A 1 91 ? -4.032 -2.481 -7.433 1.00 91.25 91 GLU A CA 1
ATOM 683 C C . GLU A 1 91 ? -3.440 -3.532 -6.511 1.00 91.25 91 GLU A C 1
ATOM 685 O O . GLU A 1 91 ? -4.064 -3.905 -5.526 1.00 91.25 91 GLU A O 1
ATOM 690 N N . ALA A 1 92 ? -2.193 -3.931 -6.777 1.00 94.19 92 ALA A N 1
ATOM 691 C CA . ALA A 1 92 ? -1.520 -4.959 -5.996 1.00 94.19 92 ALA A CA 1
ATOM 692 C C . ALA A 1 92 ? -1.448 -4.582 -4.507 1.00 94.19 92 ALA A C 1
ATOM 694 O O . ALA A 1 92 ? -1.632 -5.430 -3.637 1.00 94.19 92 ALA A O 1
ATOM 695 N N . LEU A 1 93 ? -1.228 -3.298 -4.198 1.00 94.81 93 LEU A N 1
ATOM 696 C CA . LEU A 1 93 ? -1.233 -2.811 -2.820 1.00 94.81 93 LEU A CA 1
ATOM 697 C C . LEU A 1 93 ? -2.631 -2.872 -2.190 1.00 94.81 93 LEU A C 1
ATOM 699 O O . LEU A 1 93 ? -2.748 -3.247 -1.023 1.00 94.81 93 LEU A O 1
ATOM 703 N N . ALA A 1 94 ? -3.676 -2.487 -2.927 1.00 94.12 94 ALA A N 1
ATOM 704 C CA . ALA A 1 94 ? -5.050 -2.550 -2.440 1.00 94.12 94 ALA A CA 1
ATOM 705 C C . ALA A 1 94 ? -5.488 -4.000 -2.185 1.00 94.12 94 ALA A C 1
ATOM 707 O O . ALA A 1 94 ? -6.052 -4.275 -1.128 1.00 94.12 94 ALA A O 1
ATOM 708 N N . ASP A 1 95 ? -5.154 -4.922 -3.089 1.00 94.44 95 ASP A N 1
ATOM 709 C CA . ASP A 1 95 ? -5.458 -6.349 -2.972 1.00 94.44 95 ASP A CA 1
ATOM 710 C C . ASP A 1 95 ? -4.723 -7.012 -1.803 1.00 94.44 95 ASP A C 1
ATOM 712 O O . ASP A 1 95 ? -5.338 -7.740 -1.019 1.00 94.44 95 ASP A O 1
ATOM 716 N N . GLU A 1 96 ? -3.423 -6.749 -1.642 1.00 96.31 96 GLU A N 1
ATOM 717 C CA . GLU A 1 96 ? -2.639 -7.290 -0.525 1.00 96.31 96 GLU A CA 1
ATOM 718 C C . GLU A 1 96 ? -3.162 -6.750 0.817 1.00 96.31 96 GLU A C 1
ATOM 720 O O . GLU A 1 96 ? -3.386 -7.510 1.760 1.00 96.31 96 GLU A O 1
ATOM 725 N N . LEU A 1 97 ? -3.451 -5.445 0.911 1.00 95.88 97 LEU A N 1
ATOM 726 C CA . LEU A 1 97 ? -4.056 -4.865 2.115 1.00 95.88 97 LEU A CA 1
ATOM 727 C C . LEU A 1 97 ? -5.467 -5.404 2.374 1.00 95.88 97 LEU A C 1
ATOM 729 O O . LEU A 1 97 ? -5.809 -5.649 3.530 1.00 95.88 97 LEU A O 1
ATOM 733 N N . GLY A 1 98 ? -6.272 -5.604 1.329 1.00 95.50 98 GLY A N 1
ATOM 734 C CA . GLY A 1 98 ? -7.611 -6.183 1.420 1.00 95.50 98 GLY A CA 1
ATOM 735 C C . GLY A 1 98 ? -7.580 -7.582 2.024 1.00 95.50 98 GLY A C 1
ATOM 736 O O . GLY A 1 98 ? -8.338 -7.875 2.950 1.00 95.50 98 GLY A O 1
ATOM 737 N N . GLN A 1 99 ? -6.631 -8.409 1.582 1.00 95.69 99 GLN A N 1
ATOM 738 C CA . GLN A 1 99 ? -6.400 -9.744 2.132 1.00 95.69 99 GLN A CA 1
ATOM 739 C C . GLN A 1 99 ? -5.905 -9.698 3.585 1.00 95.69 99 GLN A C 1
ATOM 741 O O . GLN A 1 99 ? -6.450 -10.390 4.445 1.00 95.69 99 GLN A O 1
ATOM 746 N N . LEU A 1 100 ? -4.904 -8.866 3.890 1.00 95.62 100 LEU A N 1
ATOM 747 C CA . LEU A 1 100 ? -4.300 -8.791 5.228 1.00 95.62 100 LEU A CA 1
ATOM 748 C C . LEU A 1 100 ? -5.232 -8.187 6.291 1.00 95.62 100 LEU A C 1
ATOM 750 O O . LEU A 1 100 ? -5.117 -8.513 7.479 1.00 95.62 100 LEU A O 1
ATOM 754 N N . LEU A 1 101 ? -6.128 -7.283 5.887 1.00 95.44 101 LEU A N 1
ATOM 755 C CA . LEU A 1 101 ? -7.015 -6.537 6.784 1.00 95.44 101 LEU A CA 1
ATOM 756 C C . LEU A 1 101 ? -8.479 -6.990 6.731 1.00 95.44 101 LEU A C 1
ATOM 758 O O . LEU A 1 101 ? -9.274 -6.459 7.506 1.00 95.44 101 LEU A O 1
ATOM 762 N N . ASP A 1 102 ? -8.827 -7.966 5.885 1.00 95.69 102 ASP A N 1
ATOM 763 C CA . ASP A 1 102 ? -10.212 -8.417 5.674 1.00 95.69 102 ASP A CA 1
ATOM 764 C C . ASP A 1 102 ? -11.125 -7.239 5.269 1.00 95.69 102 ASP A C 1
ATOM 766 O O . ASP A 1 102 ? -12.126 -6.918 5.925 1.00 95.69 102 ASP A O 1
ATOM 770 N N . LEU A 1 103 ? -10.713 -6.537 4.203 1.00 96.00 103 LEU A N 1
ATOM 771 C CA . LEU A 1 103 ? -11.399 -5.368 3.649 1.00 96.00 103 LEU A CA 1
ATOM 772 C C . LEU A 1 103 ? -11.809 -5.593 2.186 1.00 96.00 103 LEU A C 1
ATOM 774 O O . LEU A 1 103 ? -11.050 -6.188 1.421 1.00 96.00 103 LEU A O 1
ATOM 778 N N . PRO A 1 104 ? -12.980 -5.080 1.768 1.00 94.69 104 PRO A N 1
ATOM 779 C CA . PRO A 1 104 ? -13.369 -5.086 0.365 1.00 94.69 104 PRO A CA 1
ATOM 780 C C . PRO A 1 104 ? -12.485 -4.138 -0.459 1.00 94.69 104 PRO A C 1
ATOM 782 O O . PRO A 1 104 ? -12.153 -3.041 -0.005 1.00 94.69 104 PRO A O 1
ATOM 785 N N . VAL A 1 105 ? -12.170 -4.545 -1.688 1.00 92.94 105 VAL A N 1
ATOM 786 C CA . VAL A 1 105 ? -11.445 -3.746 -2.687 1.00 92.94 105 VAL A CA 1
ATOM 787 C C . VAL A 1 105 ? -12.386 -3.433 -3.850 1.00 92.94 105 VAL A C 1
ATOM 789 O O . VAL A 1 105 ? -13.128 -4.307 -4.300 1.00 92.94 105 VAL A O 1
ATOM 792 N N . ASP A 1 106 ? -12.377 -2.186 -4.316 1.00 88.62 106 ASP A N 1
ATOM 793 C CA . ASP A 1 106 ? -13.100 -1.733 -5.503 1.00 88.62 106 ASP A CA 1
ATOM 794 C C . ASP A 1 106 ? -12.111 -1.288 -6.586 1.00 88.62 106 ASP A C 1
ATOM 796 O O . ASP A 1 106 ? -11.443 -0.259 -6.467 1.00 88.62 106 ASP A O 1
ATOM 800 N N . SER A 1 107 ? -12.058 -2.078 -7.656 1.00 76.69 107 SER A N 1
ATOM 801 C CA . SER A 1 107 ? -11.211 -1.873 -8.832 1.00 76.69 107 SER A CA 1
ATOM 802 C C . SER A 1 107 ? -11.893 -1.073 -9.949 1.00 76.69 107 SER A C 1
ATOM 804 O O . SER A 1 107 ? -11.308 -0.834 -11.006 1.00 76.69 107 SER A O 1
ATOM 806 N N . SER A 1 108 ? -13.145 -0.640 -9.753 1.00 73.94 108 SER A N 1
ATOM 807 C CA . SER A 1 108 ? -13.918 0.079 -10.775 1.00 73.94 108 SER A CA 1
ATOM 808 C C . SER A 1 108 ? -13.577 1.569 -10.873 1.00 73.94 108 SER A C 1
ATOM 810 O O . SER A 1 108 ? -13.932 2.228 -11.857 1.00 73.94 108 SER A O 1
ATOM 812 N N . VAL A 1 109 ? -12.873 2.118 -9.880 1.00 67.50 109 VAL A N 1
ATOM 813 C CA . VAL A 1 109 ? -12.498 3.534 -9.843 1.00 67.50 109 VAL A CA 1
ATOM 814 C C . VAL A 1 109 ? -11.204 3.752 -10.624 1.00 67.50 109 VAL A C 1
ATOM 816 O O . VAL A 1 109 ? -10.107 3.471 -10.156 1.00 67.50 109 VAL A O 1
ATOM 819 N N . VAL A 1 110 ? -11.333 4.319 -11.821 1.00 61.91 110 VAL A N 1
ATOM 820 C CA . VAL A 1 110 ? -10.196 4.647 -12.690 1.00 61.91 110 VAL A CA 1
ATOM 821 C C . VAL A 1 110 ? -9.982 6.158 -12.714 1.00 61.91 110 VAL A C 1
ATOM 823 O O . VAL A 1 110 ? -10.913 6.925 -12.974 1.00 61.91 110 VAL A O 1
ATOM 826 N N . GLN A 1 111 ? -8.745 6.613 -12.495 1.00 58.31 111 GLN A N 1
ATOM 827 C CA . GLN A 1 111 ? -8.384 8.008 -12.725 1.00 58.31 111 GLN A CA 1
ATOM 828 C C . GLN A 1 111 ? -8.250 8.243 -14.234 1.00 58.31 111 GLN A C 1
ATOM 830 O O . GLN A 1 111 ? -7.227 7.956 -14.853 1.00 58.31 111 GLN A O 1
ATOM 835 N N . THR A 1 112 ? -9.293 8.808 -14.838 1.00 52.78 112 THR A N 1
ATOM 836 C CA . THR A 1 112 ? -9.341 9.082 -16.284 1.00 52.78 112 THR A CA 1
ATOM 837 C C . THR A 1 112 ? -8.556 10.327 -16.706 1.00 52.78 112 THR A C 1
ATOM 839 O O . THR A 1 112 ? -8.339 10.533 -17.897 1.00 52.78 112 THR A O 1
ATOM 842 N N . ASN A 1 113 ? -8.120 11.166 -15.759 1.00 54.09 113 ASN A N 1
ATOM 843 C CA . ASN A 1 113 ? -7.337 12.364 -16.056 1.00 54.09 113 ASN A CA 1
ATOM 844 C C . ASN A 1 113 ? -5.836 12.112 -15.883 1.00 54.09 113 ASN A C 1
ATOM 846 O O . ASN A 1 113 ? -5.335 11.979 -14.763 1.00 54.09 113 ASN A O 1
ATOM 850 N N . VAL A 1 114 ? -5.111 12.163 -17.002 1.00 50.03 114 VAL A N 1
ATOM 851 C CA . VAL A 1 114 ? -3.673 12.440 -17.020 1.00 50.03 114 VAL A CA 1
ATOM 852 C C . VAL A 1 114 ? -3.505 13.938 -16.778 1.00 50.03 114 VAL A C 1
ATOM 854 O O . VAL A 1 114 ? -3.605 14.748 -17.697 1.00 50.03 114 VAL A O 1
ATOM 857 N N . VAL A 1 115 ? -3.289 14.335 -15.525 1.00 51.56 115 VAL A N 1
ATOM 858 C CA . VAL A 1 115 ? -2.767 15.674 -15.232 1.00 51.56 115 VAL A CA 1
ATOM 859 C C . VAL A 1 115 ? -1.265 15.643 -15.472 1.00 51.56 115 VAL A C 1
ATOM 861 O O . VAL A 1 115 ?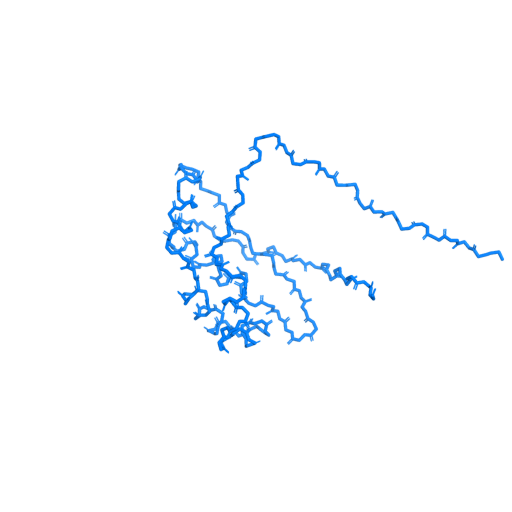 -0.470 15.412 -14.567 1.00 51.56 115 VAL A O 1
ATOM 864 N N . SER A 1 116 ? -0.869 15.836 -16.729 1.00 43.12 116 SER A N 1
ATOM 865 C CA . SER A 1 116 ? 0.512 16.183 -17.036 1.00 43.12 116 SER A CA 1
ATOM 866 C C . SER A 1 116 ? 0.813 17.490 -16.311 1.00 43.12 116 SER A C 1
ATOM 868 O O . SER A 1 116 ? 0.253 18.532 -16.652 1.00 43.12 116 SER A O 1
ATOM 870 N N . HIS A 1 117 ? 1.685 17.451 -15.306 1.00 48.50 117 HIS A N 1
ATOM 871 C CA . HIS A 1 117 ? 2.393 18.658 -14.913 1.00 48.50 117 HIS A CA 1
ATOM 872 C C . HIS A 1 117 ? 3.219 19.069 -16.137 1.00 48.50 117 HIS A C 1
ATOM 874 O O . HIS A 1 117 ? 4.191 18.410 -16.496 1.00 48.50 117 HIS A O 1
ATOM 880 N N . THR A 1 118 ? 2.736 20.075 -16.865 1.00 38.88 118 THR A N 1
ATOM 881 C CA . THR A 1 118 ? 3.449 20.688 -17.982 1.00 38.88 118 THR A CA 1
ATOM 882 C C . THR A 1 118 ? 4.764 21.264 -17.469 1.00 38.88 118 THR A C 1
ATOM 884 O O . THR A 1 118 ? 4.710 22.159 -16.631 1.00 38.88 118 THR A O 1
ATOM 887 N N . SER A 1 119 ? 5.859 20.737 -18.028 1.00 40.47 119 SER A N 1
ATOM 888 C CA . SER A 1 119 ? 7.181 21.351 -18.267 1.00 40.47 119 SER A CA 1
ATOM 889 C C . SER A 1 119 ? 7.968 21.933 -17.094 1.00 40.47 119 SER A C 1
ATOM 891 O O . SER A 1 119 ? 7.492 22.871 -16.425 1.00 40.47 119 SER A O 1
#